Protein AF-A0A3D4PIG6-F1 (afdb_monomer)

Solvent-accessible surface area (backbone atoms only — not comparable to full-atom values): 5833 Å² total; per-residue (Å²): 135,75,73,73,66,61,57,60,61,55,55,54,54,52,52,51,51,52,52,50,53,50,49,60,52,52,64,59,51,60,56,52,56,55,53,52,54,50,50,55,53,51,55,61,66,69,64,66,79,80,79,73,78,81,75,73,80,80,88,84,84,88,85,86,73,80,94,73,54,70,61,58,34,35,80,68,73,19,88,40,87,37,70,70,62,37,56,65,73,68,112

Sequence (91 aa):
MNPSRRQLRRNTLSVRFISFLRHLFQVRSFSYDFFLTGLTFSLLWVTQPLSAEQQTPPNIILILADDLGYSDLGCYGGEISTPHIDSLAAG

Radius of gyration: 43.47 Å; Cα contacts (8 Å, |Δi|>4): 26; chains: 1; bounding box: 84×40×105 Å

Secondary structure (DSSP, 8-state):
--THHHHHHHHHHHHHHHHHHHHHHHHHHHHHHHHHHHHHHHHHHH---------PPPPP-----TT--GGG-GGGT-SS--HHHHHHHH-

pLDDT: mean 79.2, std 13.57, range [54.81, 96.69]

Structure (mmCIF, N/CA/C/O backbone):
data_AF-A0A3D4PIG6-F1
#
_entry.id   AF-A0A3D4PIG6-F1
#
loop_
_atom_site.group_PDB
_atom_site.id
_atom_site.type_symbol
_atom_site.l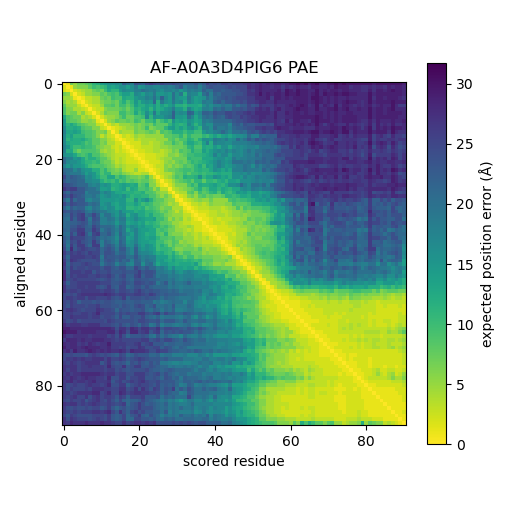abel_atom_id
_atom_site.label_alt_id
_atom_site.label_comp_id
_atom_site.label_asym_id
_atom_site.label_entity_id
_atom_site.label_seq_id
_atom_site.pdbx_PDB_ins_code
_atom_site.Cartn_x
_atom_site.Cartn_y
_atom_site.Cartn_z
_atom_site.occupancy
_atom_site.B_iso_or_equiv
_atom_site.auth_seq_id
_atom_site.auth_comp_id
_atom_site.auth_asym_id
_atom_site.auth_atom_id
_atom_site.pdbx_PDB_model_num
ATOM 1 N N . MET A 1 1 ? -60.455 26.500 77.067 1.00 54.81 1 MET A N 1
ATOM 2 C CA . MET A 1 1 ? -60.384 26.295 75.600 1.00 54.81 1 MET A CA 1
ATOM 3 C C . MET A 1 1 ? -58.918 26.390 75.178 1.00 54.81 1 MET A C 1
ATOM 5 O O . MET A 1 1 ? -58.376 27.483 75.192 1.00 54.81 1 MET A O 1
ATOM 9 N N . ASN A 1 2 ? -58.232 25.268 74.932 1.00 55.19 2 ASN A N 1
ATOM 10 C CA . ASN A 1 2 ? -56.772 25.264 74.742 1.00 55.19 2 ASN A CA 1
ATOM 11 C C . ASN A 1 2 ? -56.389 25.699 73.301 1.00 55.19 2 ASN A C 1
ATOM 13 O O . ASN A 1 2 ? -56.757 24.994 72.354 1.00 55.19 2 ASN A O 1
ATOM 17 N N . PRO A 1 3 ? -55.673 26.826 73.106 1.00 60.91 3 PRO A N 1
ATOM 18 C CA . PRO A 1 3 ? -55.379 27.384 71.780 1.00 60.91 3 PRO A CA 1
ATOM 19 C C . PRO A 1 3 ? -54.427 26.521 70.931 1.00 60.91 3 PRO A C 1
ATOM 21 O O . PRO A 1 3 ? -54.488 26.569 69.702 1.00 60.91 3 PRO A O 1
ATOM 24 N N . SER A 1 4 ? -53.623 25.655 71.554 1.00 62.25 4 SER A N 1
ATOM 25 C CA . SER A 1 4 ? -52.612 24.823 70.874 1.00 62.25 4 SER A CA 1
ATOM 26 C C . SER A 1 4 ? -53.190 23.695 69.997 1.00 62.25 4 SER A C 1
ATOM 28 O O . SER A 1 4 ? -52.536 23.238 69.061 1.00 62.25 4 SER A O 1
ATOM 30 N N . ARG A 1 5 ? -54.455 23.289 70.197 1.00 57.31 5 ARG A N 1
ATOM 31 C CA . ARG A 1 5 ? -55.120 22.270 69.350 1.00 57.31 5 ARG A CA 1
ATOM 32 C C . ARG A 1 5 ? -55.633 22.815 68.008 1.00 57.31 5 ARG A C 1
ATOM 34 O O . ARG A 1 5 ? -55.884 22.034 67.092 1.00 57.31 5 ARG A O 1
ATOM 41 N N . ARG A 1 6 ? -55.775 24.141 67.856 1.00 58.19 6 ARG A N 1
ATOM 42 C CA . ARG A 1 6 ? -56.235 24.769 66.597 1.00 58.19 6 ARG A CA 1
ATOM 43 C C . ARG A 1 6 ? -55.119 24.908 65.555 1.00 58.19 6 ARG A C 1
ATOM 45 O O . ARG A 1 6 ? -55.403 24.821 64.364 1.00 58.19 6 ARG A O 1
ATOM 52 N N . GLN A 1 7 ? -53.863 25.058 65.980 1.00 59.28 7 GLN A N 1
ATOM 53 C CA . GLN A 1 7 ? -52.706 25.135 65.073 1.00 59.28 7 GLN A CA 1
ATOM 54 C C . GLN A 1 7 ? -52.350 23.774 64.447 1.00 59.28 7 GLN A C 1
ATOM 56 O O . GLN A 1 7 ? -52.108 23.701 63.243 1.00 59.28 7 GLN A O 1
ATOM 61 N N . LEU A 1 8 ? -52.452 22.676 65.207 1.00 58.50 8 LEU A N 1
ATOM 62 C CA . LEU A 1 8 ? -52.226 21.305 64.714 1.00 58.50 8 LEU A CA 1
ATOM 63 C C . LEU A 1 8 ? -53.158 20.906 63.555 1.00 58.50 8 LEU A C 1
ATOM 65 O O . LEU A 1 8 ? -52.751 20.183 62.644 1.00 58.50 8 LEU A O 1
ATOM 69 N N . ARG A 1 9 ? -54.395 21.418 63.551 1.00 58.88 9 ARG A N 1
ATOM 70 C CA . ARG A 1 9 ? -55.399 21.124 62.515 1.00 58.88 9 ARG A CA 1
ATOM 71 C C . ARG A 1 9 ? -55.204 21.924 61.220 1.00 58.88 9 ARG A C 1
ATOM 73 O O . ARG A 1 9 ? -55.663 21.491 60.168 1.00 58.88 9 ARG A O 1
ATOM 80 N N . ARG A 1 10 ? -54.518 23.073 61.277 1.00 59.81 10 ARG A N 1
ATOM 81 C CA . ARG A 1 10 ? -54.155 23.871 60.089 1.00 59.81 10 ARG A CA 1
ATOM 82 C C . ARG A 1 10 ? -52.919 23.313 59.378 1.00 59.81 10 ARG A C 1
ATOM 84 O O . ARG A 1 10 ? -52.905 23.260 58.151 1.00 59.81 10 ARG A O 1
ATOM 91 N N . ASN A 1 11 ? -51.941 22.801 60.124 1.00 60.12 11 ASN A N 1
ATOM 92 C CA . ASN A 1 11 ? -50.724 22.232 59.534 1.00 60.12 11 ASN A CA 1
ATOM 93 C C . ASN A 1 11 ? -50.968 20.874 58.855 1.00 60.12 11 ASN A C 1
ATOM 95 O O . ASN A 1 11 ? -50.340 20.569 57.849 1.00 60.12 11 ASN A O 1
ATOM 99 N N . THR A 1 12 ? -51.933 20.080 59.324 1.00 64.31 12 THR A N 1
ATOM 100 C CA . THR A 1 12 ? -52.250 18.769 58.724 1.00 64.31 12 THR A CA 1
ATOM 101 C C . THR A 1 12 ? -52.938 18.860 57.356 1.00 64.31 12 THR A C 1
ATOM 103 O O . THR A 1 12 ? -52.712 17.995 56.511 1.00 64.31 12 THR A O 1
ATOM 106 N N . LEU A 1 13 ? -53.735 19.903 57.095 1.00 65.06 13 LEU A N 1
ATOM 107 C CA . LEU A 1 13 ? -54.375 20.125 55.787 1.00 65.06 13 LEU A CA 1
ATOM 108 C C . LEU A 1 13 ? -53.383 20.625 54.729 1.00 65.06 13 LEU A C 1
ATOM 110 O O . LEU A 1 13 ? -53.399 20.129 53.605 1.00 65.06 13 LEU A O 1
ATOM 114 N N . SER A 1 14 ? -52.479 21.534 55.105 1.00 69.00 14 SER A N 1
ATOM 115 C CA . SER A 1 14 ? -51.404 22.003 54.219 1.00 69.00 14 SER A CA 1
ATOM 116 C C . SER A 1 14 ? -50.460 20.857 53.825 1.00 69.00 14 SER A C 1
ATOM 118 O O . SER A 1 14 ? -50.188 20.647 52.645 1.00 69.00 14 SER A O 1
ATOM 120 N N . VAL A 1 15 ? -50.057 20.016 54.787 1.00 67.38 15 VAL A N 1
ATOM 121 C CA . VAL A 1 15 ? -49.171 18.863 54.535 1.00 67.38 15 VAL A CA 1
ATOM 122 C C . VAL A 1 15 ? -49.834 17.801 53.645 1.00 67.38 15 VAL A C 1
ATOM 124 O O . VAL A 1 15 ? -49.174 17.218 52.785 1.00 67.38 15 VAL A O 1
ATOM 127 N N . ARG A 1 16 ? -51.149 17.574 53.782 1.00 72.69 16 ARG A N 1
ATOM 128 C CA . ARG A 1 16 ? -51.896 16.658 52.899 1.00 72.69 16 ARG A CA 1
ATOM 129 C C . ARG A 1 16 ? -52.024 17.187 51.469 1.00 72.69 16 ARG A C 1
ATOM 131 O O . ARG A 1 16 ? -51.918 16.402 50.532 1.00 72.69 16 ARG A O 1
ATOM 138 N N . PHE A 1 17 ? -52.189 18.496 51.300 1.00 73.75 17 PHE A N 1
ATOM 139 C CA . PHE A 1 17 ? -52.250 19.138 49.987 1.00 73.75 17 PHE A CA 1
ATOM 140 C C . PHE A 1 17 ? -50.888 19.131 49.276 1.00 73.75 17 PHE A C 1
ATOM 142 O O . PHE A 1 17 ? -50.811 18.802 48.095 1.00 73.75 17 PHE A O 1
ATOM 149 N N . ILE A 1 18 ? -49.802 19.386 50.014 1.00 69.88 18 ILE A N 1
ATOM 150 C CA . ILE A 1 18 ? -48.426 19.294 49.501 1.00 69.88 18 ILE A CA 1
ATOM 151 C C . ILE A 1 18 ? -48.085 17.849 49.106 1.00 69.88 18 ILE A C 1
ATOM 153 O O . ILE A 1 18 ? -47.499 17.629 48.051 1.00 69.88 18 ILE A O 1
ATOM 157 N N . SER A 1 19 ? -48.494 16.851 49.898 1.00 69.06 19 SER A N 1
ATOM 158 C CA . SER A 1 19 ? -48.316 15.431 49.553 1.00 69.06 19 SER A CA 1
ATOM 159 C C . SER A 1 19 ? -49.075 15.038 48.274 1.00 69.06 19 SER A C 1
ATOM 161 O O . SER A 1 19 ? -48.538 14.328 47.424 1.00 69.06 19 SER A O 1
ATOM 163 N N . PHE A 1 20 ? -50.292 15.556 48.090 1.00 75.00 20 PHE A N 1
ATOM 164 C CA . PHE A 1 20 ? -51.108 15.325 46.895 1.00 75.00 20 PHE A CA 1
ATOM 165 C C . PHE A 1 20 ? -50.524 15.995 45.639 1.00 75.00 20 PHE A C 1
ATOM 167 O O . PHE A 1 20 ? -50.415 15.357 44.593 1.00 75.00 20 PHE A O 1
ATOM 174 N N . LEU A 1 21 ? -50.067 17.247 45.756 1.00 66.06 21 LEU A N 1
ATOM 175 C CA . LEU A 1 21 ? -49.347 17.957 44.692 1.00 66.06 21 LEU A CA 1
ATOM 176 C C . LEU A 1 21 ? -48.030 17.260 44.328 1.00 66.06 21 LEU A C 1
ATOM 178 O O . LEU A 1 21 ? -47.709 17.142 43.146 1.00 66.06 21 LEU A O 1
ATOM 182 N N . ARG A 1 22 ? -47.303 16.733 45.323 1.00 66.06 22 ARG A N 1
ATOM 183 C CA . ARG A 1 22 ? -46.097 15.926 45.099 1.00 66.06 22 ARG A CA 1
ATOM 184 C C . ARG A 1 22 ? -46.422 14.645 44.330 1.00 66.06 22 ARG A C 1
ATOM 186 O O . ARG A 1 22 ? -45.696 14.312 43.403 1.00 66.06 22 ARG A O 1
ATOM 193 N N . HIS A 1 23 ? -47.537 13.981 44.639 1.00 64.88 23 HIS A N 1
ATOM 194 C CA . HIS A 1 23 ? -47.992 12.803 43.895 1.00 64.88 23 HIS A CA 1
ATOM 195 C C . HIS A 1 23 ? -48.368 13.125 42.443 1.00 64.88 23 HIS A C 1
ATOM 197 O O . HIS A 1 23 ? -47.956 12.408 41.535 1.00 64.88 23 HIS A O 1
ATOM 203 N N . LEU A 1 24 ? -49.088 14.225 42.207 1.00 62.88 24 LEU A N 1
ATOM 204 C CA . LEU A 1 24 ? -49.442 14.689 40.860 1.00 62.88 24 LEU A CA 1
ATOM 205 C C . LEU A 1 24 ? -48.208 15.033 40.009 1.00 62.88 24 LEU A C 1
ATOM 207 O O . LEU A 1 24 ? -48.180 14.729 38.817 1.00 62.88 24 LEU A O 1
ATOM 211 N N . PHE A 1 25 ? -47.170 15.613 40.614 1.00 59.69 25 PHE A N 1
ATOM 212 C CA . PHE A 1 25 ? -45.903 15.895 39.930 1.00 59.69 25 PHE A CA 1
ATOM 213 C C . PHE A 1 25 ? -45.084 14.615 39.674 1.00 59.69 25 PHE A C 1
ATOM 215 O O . PHE A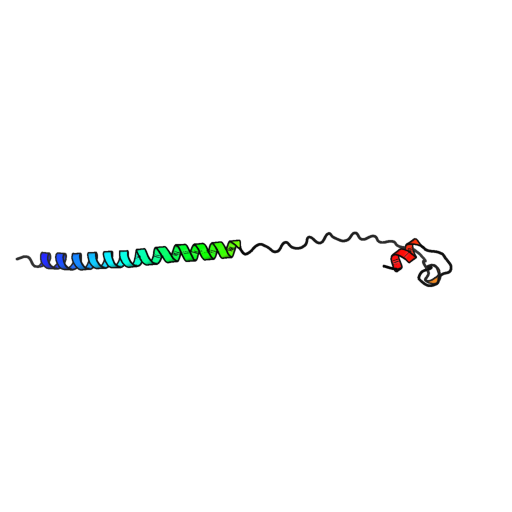 1 25 ? -44.460 14.468 38.623 1.00 59.69 25 PHE A O 1
ATOM 222 N N . GLN A 1 26 ? -45.149 13.650 40.597 1.00 62.31 26 GLN A N 1
ATOM 223 C CA . GLN A 1 26 ? -44.419 12.382 40.528 1.00 62.31 26 GLN A CA 1
ATOM 224 C C . GLN A 1 26 ? -44.957 11.434 39.444 1.00 62.31 26 GLN A C 1
ATOM 226 O O . GLN A 1 26 ? -44.169 10.736 38.811 1.00 62.31 26 GLN A O 1
ATOM 231 N N . VAL A 1 27 ? -46.265 11.460 39.152 1.00 60.59 27 VAL A N 1
ATOM 232 C CA . VAL A 1 27 ? -46.845 10.672 38.042 1.00 60.59 27 VAL A CA 1
ATOM 233 C C . VAL A 1 27 ? -46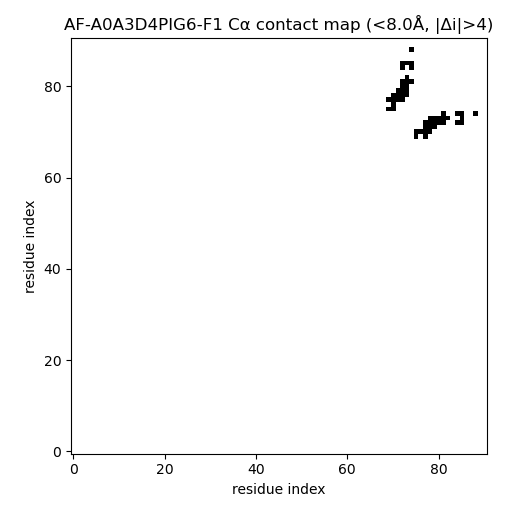.452 11.246 36.672 1.00 60.59 27 VAL A C 1
ATOM 235 O O . VAL A 1 27 ? -46.263 10.491 35.720 1.00 60.59 27 VAL A O 1
ATOM 238 N N . ARG A 1 28 ? -46.264 12.570 36.564 1.00 59.66 28 ARG A N 1
ATOM 239 C CA . ARG A 1 28 ? -45.888 13.223 35.298 1.00 59.66 28 ARG A CA 1
ATOM 240 C C . ARG A 1 28 ? -44.423 12.999 34.925 1.00 59.66 28 ARG A C 1
ATOM 242 O O . ARG A 1 28 ? -44.154 12.794 33.750 1.00 59.66 28 ARG A O 1
ATOM 249 N N . SER A 1 29 ? -43.501 12.988 35.892 1.00 59.03 29 SER A N 1
ATOM 250 C CA . SER A 1 29 ? -42.064 12.782 35.623 1.00 59.03 29 SER A CA 1
ATOM 251 C C . SER A 1 29 ? -41.739 11.343 35.199 1.00 59.03 29 SER A C 1
ATOM 253 O O . SER A 1 29 ? -40.940 11.138 34.292 1.00 59.03 29 SER A O 1
ATOM 255 N N . PHE A 1 30 ? -42.446 10.355 35.764 1.00 61.72 30 PHE A N 1
ATOM 256 C CA . PHE A 1 30 ? -42.188 8.930 35.516 1.00 61.72 30 PHE A CA 1
ATOM 257 C C . PHE A 1 30 ? -42.376 8.517 34.047 1.00 61.72 30 PHE A C 1
ATOM 259 O O . PHE A 1 30 ? -41.700 7.614 33.561 1.00 61.72 30 PHE A O 1
ATOM 266 N N . SER A 1 31 ? -43.280 9.189 33.322 1.00 68.56 31 SER A N 1
ATOM 267 C CA . SER A 1 31 ? -43.500 8.911 31.898 1.00 68.56 31 SER A CA 1
ATOM 268 C C . SER A 1 31 ? -42.348 9.426 31.032 1.00 68.56 31 SER A C 1
ATOM 270 O O . SER A 1 31 ? -41.887 8.711 30.151 1.00 68.56 31 SER A O 1
ATOM 272 N N . TYR A 1 32 ? -41.838 10.636 31.282 1.00 71.06 32 TYR A N 1
ATOM 273 C CA . TYR A 1 32 ? -40.801 11.231 30.431 1.00 71.06 32 TYR A CA 1
ATOM 274 C C . TYR A 1 32 ? -39.439 10.555 30.592 1.00 71.06 32 TYR A C 1
ATOM 276 O O . TYR A 1 32 ? -38.733 10.401 29.599 1.00 71.06 32 TYR A O 1
ATOM 284 N N . ASP A 1 33 ? -39.108 10.082 31.796 1.00 68.75 33 ASP A N 1
ATOM 285 C CA . ASP A 1 33 ? -37.839 9.394 32.061 1.00 68.75 33 ASP A CA 1
ATOM 286 C C . ASP A 1 33 ? -37.734 8.066 31.289 1.00 68.75 33 ASP A C 1
ATOM 288 O O . ASP A 1 33 ? -36.677 7.738 30.746 1.00 68.75 33 ASP A O 1
ATOM 292 N N . PHE A 1 34 ? -38.841 7.328 31.151 1.00 74.88 34 PHE A N 1
ATOM 293 C CA . PHE A 1 34 ? -38.883 6.079 30.381 1.00 74.88 34 PHE A CA 1
ATOM 294 C C . PHE A 1 34 ? -38.731 6.318 28.868 1.00 74.88 34 PHE A C 1
ATOM 296 O O . PHE A 1 34 ? -38.031 5.577 28.179 1.00 74.88 34 PHE A O 1
ATOM 303 N N . PHE A 1 35 ? -39.334 7.391 28.346 1.00 77.38 35 PHE A N 1
ATOM 304 C CA . PHE A 1 35 ? -39.210 7.756 26.931 1.00 77.38 35 PHE A CA 1
ATOM 305 C C . PHE A 1 35 ? -37.821 8.315 26.583 1.00 77.38 35 PHE A C 1
ATOM 307 O O . PHE A 1 35 ? -37.275 7.965 25.537 1.00 77.38 35 PHE A O 1
ATOM 314 N N . LEU A 1 36 ? -37.220 9.137 27.451 1.00 76.12 36 LEU A N 1
ATOM 315 C CA . LEU A 1 36 ? -35.874 9.690 27.244 1.00 76.12 36 LEU A CA 1
ATOM 316 C C . LEU A 1 36 ? -34.793 8.608 27.306 1.00 76.12 36 LEU A C 1
ATOM 318 O O . LEU A 1 36 ? -33.915 8.579 26.446 1.00 76.12 36 LEU A O 1
ATOM 322 N N . THR A 1 37 ? -34.878 7.697 28.278 1.00 77.38 37 THR A N 1
ATOM 323 C CA . THR A 1 37 ? -33.935 6.572 28.387 1.00 77.38 37 THR A CA 1
ATOM 324 C C . THR A 1 37 ? -34.097 5.564 27.249 1.00 77.38 37 THR A C 1
ATOM 326 O O . THR A 1 37 ? -33.101 5.055 26.740 1.00 77.38 37 THR A O 1
ATOM 329 N N . GLY A 1 38 ? -35.323 5.321 26.774 1.00 80.38 38 GLY A N 1
ATOM 330 C CA . GLY A 1 38 ? -35.556 4.490 25.590 1.00 80.38 38 GLY A CA 1
ATOM 331 C C . GLY A 1 38 ? -34.985 5.105 24.307 1.00 80.38 38 GLY A C 1
ATOM 332 O O . GLY A 1 38 ? -34.386 4.402 23.492 1.00 80.38 38 GLY A O 1
ATOM 333 N N . LEU A 1 39 ? -35.114 6.425 24.139 1.00 83.75 39 LEU A N 1
ATOM 334 C CA . LEU A 1 39 ? -34.576 7.138 22.980 1.00 83.75 39 LEU A CA 1
ATOM 335 C C . LEU A 1 39 ? -33.041 7.144 22.972 1.00 83.75 39 LEU A C 1
ATOM 337 O O . LEU A 1 39 ? -32.439 6.916 21.924 1.00 83.75 39 LEU A O 1
ATOM 341 N N . THR A 1 40 ? -32.399 7.351 24.1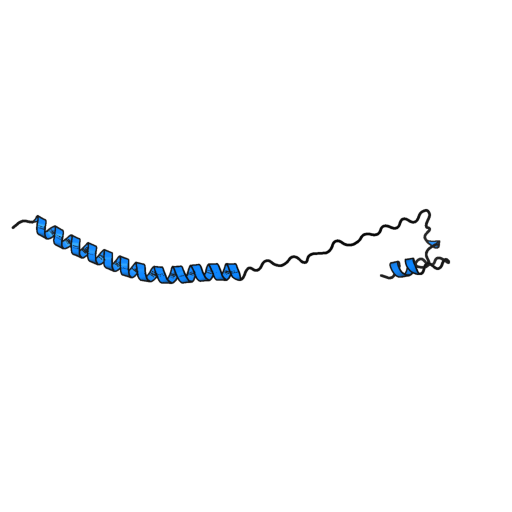26 1.00 78.94 40 THR A N 1
ATOM 342 C CA . THR A 1 40 ? -30.932 7.304 24.216 1.00 78.94 40 THR A CA 1
ATOM 343 C C . THR A 1 40 ? -30.390 5.901 23.957 1.00 78.94 40 THR A C 1
ATOM 345 O O . THR A 1 40 ? -29.389 5.766 23.256 1.00 78.94 40 THR A O 1
ATOM 348 N N . PHE A 1 41 ? -31.073 4.858 24.436 1.00 80.69 41 PHE A N 1
ATOM 349 C CA . PHE A 1 41 ? -30.698 3.466 24.174 1.00 80.69 41 PHE A CA 1
ATOM 350 C C . PHE A 1 41 ? -30.870 3.088 22.694 1.00 80.69 41 PHE A C 1
ATOM 352 O O . PHE A 1 41 ? -30.017 2.412 22.126 1.00 80.69 41 PHE A O 1
ATOM 359 N N . SER A 1 42 ? -31.933 3.583 22.052 1.00 80.19 42 SER A N 1
ATOM 360 C CA . SER A 1 42 ? -32.177 3.414 20.614 1.00 80.19 42 SER A CA 1
ATOM 361 C C .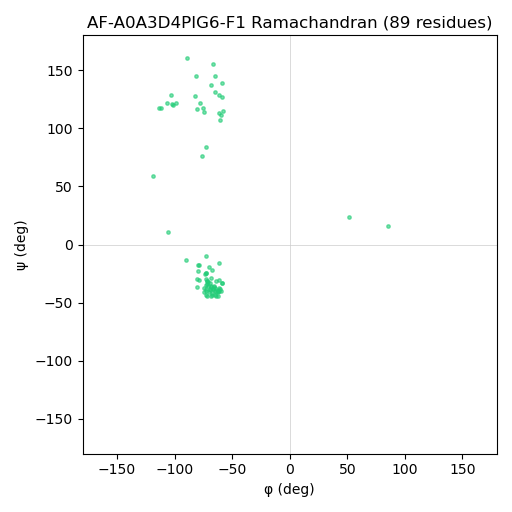 SER A 1 42 ? -31.100 4.097 19.763 1.00 80.19 42 SER A C 1
ATOM 363 O O . SER A 1 42 ? -30.550 3.475 18.854 1.00 80.19 42 SER A O 1
ATOM 365 N N . LEU A 1 43 ? -30.711 5.335 20.102 1.00 80.75 43 LEU A N 1
ATOM 366 C CA . LEU A 1 43 ? -29.616 6.030 19.412 1.00 80.75 43 LEU A CA 1
ATOM 367 C C . LEU A 1 43 ? -28.282 5.278 19.531 1.00 80.75 43 LEU A C 1
ATOM 369 O O . LEU A 1 43 ? -27.535 5.211 18.558 1.00 80.75 43 LEU A O 1
ATOM 373 N N . LEU A 1 44 ? -28.007 4.687 20.696 1.00 77.69 44 LEU A N 1
ATOM 374 C CA . LEU A 1 44 ? -26.795 3.898 20.942 1.00 77.69 44 LEU A CA 1
ATOM 375 C C . LEU A 1 44 ? -26.767 2.583 20.14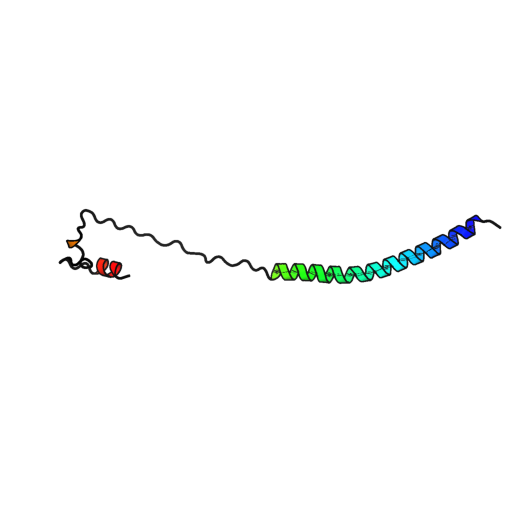5 1.00 77.69 44 LEU A C 1
ATOM 377 O O . LEU A 1 44 ? -25.697 2.086 19.804 1.00 77.69 44 LEU A O 1
ATOM 381 N N . TRP A 1 45 ? -27.938 2.024 19.833 1.00 79.81 45 TRP A N 1
ATOM 382 C CA . TRP A 1 45 ? -28.075 0.805 19.031 1.00 79.81 45 TRP A CA 1
ATOM 383 C C . TRP A 1 45 ? -27.910 1.056 17.526 1.00 79.81 45 TRP A C 1
ATOM 385 O O . TRP A 1 45 ? -27.436 0.188 16.791 1.00 79.81 45 TRP A O 1
ATOM 395 N N . VAL A 1 46 ? -28.289 2.253 17.070 1.00 83.31 46 VAL A N 1
ATOM 396 C CA . VAL A 1 46 ? -28.186 2.673 15.663 1.00 83.31 46 VAL A CA 1
ATOM 397 C C . VAL A 1 46 ? -26.738 2.975 15.260 1.00 83.31 46 VAL A C 1
ATOM 399 O O . VAL A 1 46 ? -26.386 2.823 14.090 1.00 83.31 46 VAL A O 1
ATOM 402 N N . THR A 1 47 ? -25.867 3.336 16.205 1.00 76.69 47 THR A N 1
ATOM 403 C CA . THR A 1 47 ? -24.429 3.505 15.954 1.00 76.69 47 THR A CA 1
ATOM 404 C C . THR A 1 47 ? -23.719 2.155 15.844 1.00 76.69 47 THR A C 1
ATOM 406 O O . THR A 1 47 ? -23.027 1.717 16.761 1.00 76.69 47 THR A O 1
ATOM 409 N N . GLN A 1 48 ? -23.890 1.479 14.709 1.00 78.19 48 GLN A N 1
ATOM 410 C CA . GLN A 1 48 ? -23.032 0.358 14.327 1.00 78.19 48 GLN A CA 1
ATOM 411 C C . GLN A 1 48 ? -21.619 0.891 14.017 1.00 78.19 48 GLN A C 1
ATOM 413 O O . GLN A 1 48 ? -21.498 1.929 13.356 1.00 78.19 48 GLN A O 1
ATOM 418 N N . PRO A 1 49 ? -20.543 0.218 14.462 1.00 78.69 49 PRO A N 1
ATOM 419 C CA . PRO A 1 49 ? -19.198 0.571 14.034 1.00 78.69 49 PRO A CA 1
ATOM 420 C C . PRO A 1 49 ? -19.076 0.317 12.529 1.00 78.69 49 PRO A C 1
ATOM 422 O O . PRO A 1 49 ? -19.438 -0.753 12.042 1.00 78.69 49 PRO A O 1
ATOM 425 N N . LEU A 1 50 ? -18.558 1.298 11.788 1.00 76.19 50 LEU A N 1
ATOM 426 C CA . LEU A 1 50 ? -18.164 1.078 10.402 1.00 76.19 50 LEU A CA 1
ATOM 427 C C . LEU A 1 50 ? -17.057 0.016 10.425 1.00 76.19 50 LEU A C 1
ATOM 429 O O . LEU A 1 50 ? -15.981 0.263 10.974 1.00 76.19 50 LEU A O 1
ATOM 433 N N . SER A 1 51 ? -17.323 -1.177 9.890 1.00 74.81 51 SER A N 1
ATOM 434 C CA . SER A 1 51 ? -16.271 -2.167 9.679 1.00 74.81 51 SER A CA 1
ATOM 435 C C . SER A 1 51 ? -15.234 -1.544 8.756 1.00 74.81 51 SER A C 1
ATOM 437 O O . SER A 1 51 ? -15.516 -1.277 7.590 1.00 74.81 51 SER A O 1
ATOM 439 N N . ALA A 1 52 ? -14.048 -1.272 9.298 1.00 77.25 52 ALA A N 1
ATOM 440 C CA . ALA A 1 52 ? -12.905 -0.906 8.485 1.00 77.25 52 ALA A CA 1
ATOM 441 C C . ALA A 1 52 ? -12.648 -2.059 7.512 1.00 77.25 52 ALA A C 1
ATOM 443 O O . ALA A 1 52 ? -12.554 -3.215 7.930 1.00 77.25 52 ALA A O 1
ATOM 444 N N . GLU A 1 53 ? -12.580 -1.745 6.220 1.00 78.38 53 GLU A N 1
ATOM 445 C CA . GLU A 1 53 ? -12.187 -2.713 5.210 1.00 78.38 53 GLU A CA 1
ATOM 446 C C . GLU A 1 53 ? -10.802 -3.232 5.589 1.00 78.38 53 GLU A C 1
ATOM 448 O O . GLU A 1 53 ? -9.837 -2.470 5.687 1.00 78.38 53 GLU A O 1
ATOM 453 N N . GLN A 1 54 ? -10.727 -4.523 5.906 1.00 75.81 54 GLN A N 1
ATOM 454 C CA . GLN A 1 54 ? -9.489 -5.163 6.308 1.00 75.81 54 GLN A CA 1
ATOM 455 C C . GLN A 1 54 ? -8.618 -5.291 5.060 1.00 75.81 54 GLN A C 1
ATOM 457 O O . GLN A 1 54 ? -8.638 -6.311 4.376 1.00 75.81 54 GLN A O 1
ATOM 462 N N . GLN A 1 55 ? -7.896 -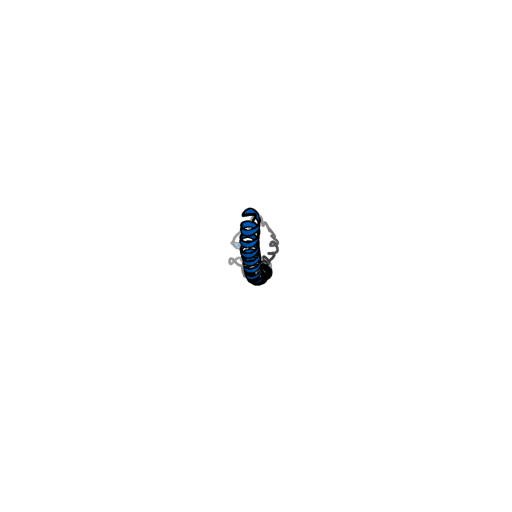4.216 4.737 1.00 83.56 55 GLN A N 1
ATOM 463 C CA . GLN A 1 55 ? -6.958 -4.189 3.627 1.00 83.56 55 GLN A CA 1
ATOM 464 C C . GLN A 1 55 ? -5.891 -5.244 3.898 1.00 83.56 55 GLN A C 1
ATOM 466 O O . GLN A 1 55 ? -5.058 -5.108 4.797 1.00 83.56 55 GLN A O 1
ATOM 471 N N . THR A 1 56 ? -5.952 -6.336 3.142 1.00 89.75 56 THR A N 1
ATOM 472 C CA . THR A 1 56 ? -4.903 -7.346 3.163 1.00 89.75 56 THR A CA 1
ATOM 473 C C . THR A 1 56 ? -3.611 -6.681 2.705 1.00 89.75 56 THR A C 1
ATOM 475 O O . THR A 1 56 ? -3.622 -6.036 1.650 1.00 89.75 56 THR A O 1
ATOM 478 N N . PRO A 1 57 ? -2.508 -6.804 3.461 1.00 90.62 57 PRO A N 1
ATOM 479 C CA . PRO A 1 57 ? -1.247 -6.223 3.036 1.00 90.62 57 PRO A CA 1
ATOM 480 C C . PRO A 1 57 ? -0.851 -6.814 1.673 1.00 90.62 57 PRO A C 1
ATOM 482 O O . PRO A 1 57 ? -1.035 -8.017 1.459 1.00 90.62 57 PRO A O 1
ATOM 485 N N . PRO A 1 58 ? -0.336 -5.999 0.736 1.00 92.69 58 PRO A N 1
ATOM 486 C CA . PRO A 1 58 ? 0.099 -6.508 -0.554 1.00 92.69 58 PRO A CA 1
ATOM 487 C C . PRO A 1 58 ? 1.295 -7.451 -0.375 1.00 92.69 58 PRO A C 1
ATOM 489 O O . PRO A 1 58 ? 2.164 -7.225 0.469 1.00 92.69 58 PRO A O 1
ATOM 492 N N . ASN A 1 59 ? 1.366 -8.490 -1.206 1.00 95.25 59 ASN A N 1
ATOM 493 C CA . ASN A 1 59 ? 2.569 -9.309 -1.316 1.00 95.25 59 ASN A CA 1
ATOM 494 C C . ASN A 1 59 ? 3.596 -8.552 -2.162 1.00 95.25 59 ASN A C 1
ATOM 496 O O . ASN A 1 59 ? 3.316 -8.206 -3.308 1.00 95.25 59 ASN A O 1
ATOM 500 N N . ILE A 1 60 ? 4.777 -8.298 -1.604 1.00 94.81 60 ILE A N 1
ATOM 501 C CA . ILE A 1 60 ? 5.857 -7.590 -2.296 1.00 94.81 60 ILE A CA 1
ATOM 502 C C . ILE A 1 60 ? 6.884 -8.621 -2.758 1.00 94.81 60 ILE A C 1
ATOM 504 O O . ILE A 1 60 ? 7.462 -9.332 -1.938 1.00 94.81 60 ILE A O 1
ATOM 508 N N . ILE A 1 61 ? 7.126 -8.683 -4.067 1.00 94.94 61 ILE A N 1
ATOM 509 C CA . ILE A 1 61 ? 8.188 -9.493 -4.669 1.00 94.94 61 ILE A CA 1
ATOM 510 C C . ILE A 1 61 ? 9.203 -8.528 -5.279 1.00 94.94 61 ILE A C 1
ATOM 512 O O . ILE A 1 61 ? 8.865 -7.763 -6.179 1.00 94.94 61 ILE A O 1
ATOM 516 N N . LEU A 1 62 ? 10.440 -8.556 -4.778 1.00 95.88 62 LEU A N 1
ATOM 517 C CA . LEU A 1 62 ? 11.556 -7.790 -5.330 1.00 95.88 62 LEU A CA 1
ATOM 518 C C . LEU A 1 62 ? 12.427 -8.719 -6.175 1.00 95.88 62 LEU A C 1
ATOM 520 O O . LEU A 1 62 ? 12.976 -9.692 -5.658 1.00 95.88 62 LEU A O 1
ATOM 524 N N . ILE A 1 63 ? 12.565 -8.401 -7.459 1.00 94.44 63 ILE A N 1
ATOM 525 C CA . ILE A 1 63 ? 13.456 -9.104 -8.382 1.00 94.44 63 ILE A CA 1
ATOM 526 C C . ILE A 1 63 ? 14.574 -8.133 -8.745 1.00 94.44 63 ILE A C 1
ATOM 528 O O . ILE A 1 63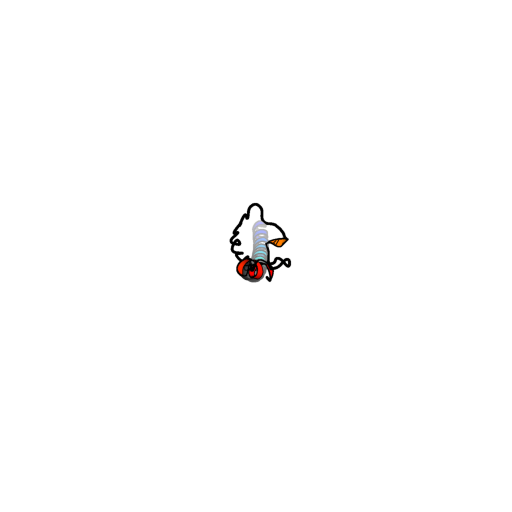 ? 14.313 -7.076 -9.314 1.00 94.44 63 ILE A O 1
ATOM 532 N N . LEU A 1 64 ? 15.808 -8.482 -8.385 1.00 95.69 64 LEU A N 1
ATOM 533 C CA . LEU A 1 64 ? 16.998 -7.733 -8.770 1.00 95.69 64 LEU A CA 1
ATOM 534 C C . LEU A 1 64 ? 17.634 -8.422 -9.975 1.00 95.69 64 LEU A C 1
ATOM 536 O O . LEU A 1 64 ? 17.992 -9.596 -9.894 1.00 95.69 64 LEU A O 1
ATOM 540 N N . ALA A 1 65 ? 17.768 -7.682 -11.068 1.00 94.06 65 ALA A N 1
ATOM 541 C CA . ALA A 1 65 ? 18.569 -8.083 -12.212 1.00 94.06 65 ALA A CA 1
ATOM 542 C C . ALA A 1 65 ? 19.845 -7.239 -12.213 1.00 94.06 65 ALA A C 1
ATOM 544 O O . ALA A 1 65 ? 19.770 -6.011 -12.209 1.00 94.06 65 ALA A O 1
ATOM 545 N N . ASP A 1 66 ? 20.992 -7.908 -12.162 1.00 96.06 66 ASP A N 1
ATOM 546 C CA . ASP A 1 66 ? 22.301 -7.265 -12.253 1.00 96.06 66 ASP A CA 1
ATOM 547 C C . ASP A 1 66 ? 22.645 -6.987 -13.720 1.00 96.06 66 ASP A C 1
ATOM 549 O O . ASP A 1 66 ? 22.259 -7.766 -14.593 1.00 96.06 66 ASP A O 1
ATOM 553 N N . ASP A 1 67 ? 23.327 -5.872 -13.980 1.00 93.62 67 ASP A N 1
ATOM 554 C CA . ASP A 1 67 ? 23.788 -5.456 -15.316 1.00 93.62 67 ASP A CA 1
ATOM 555 C C . ASP A 1 67 ? 22.722 -5.435 -16.438 1.00 93.62 67 ASP A C 1
ATOM 557 O O . ASP A 1 67 ? 23.051 -5.495 -17.622 1.00 93.62 67 ASP A O 1
ATOM 561 N N . LEU A 1 68 ? 21.435 -5.303 -16.098 1.00 93.44 68 LEU A N 1
ATOM 562 C CA . LEU A 1 68 ? 20.361 -5.239 -17.091 1.00 93.44 68 LEU A CA 1
ATOM 563 C C . LEU A 1 68 ? 20.325 -3.870 -17.791 1.00 93.44 68 LEU A C 1
ATOM 565 O O . LEU A 1 68 ? 20.061 -2.838 -17.164 1.00 93.44 68 LEU A O 1
ATOM 569 N N . GLY A 1 69 ? 20.541 -3.867 -19.104 1.00 90.81 69 GLY A N 1
ATOM 570 C CA . GLY A 1 69 ? 20.468 -2.688 -19.955 1.00 90.81 69 GLY A CA 1
ATOM 571 C C . GLY A 1 69 ? 19.072 -2.434 -20.530 1.00 90.81 69 GLY A C 1
ATOM 572 O O . GLY A 1 69 ? 18.229 -3.320 -20.646 1.00 90.81 69 GLY A O 1
ATOM 573 N N . TYR A 1 70 ? 18.830 -1.194 -20.963 1.00 90.75 70 TYR A N 1
ATOM 574 C CA . TYR A 1 70 ? 17.558 -0.804 -21.590 1.00 90.75 70 TYR A CA 1
ATOM 575 C C . TYR A 1 70 ? 17.309 -1.531 -22.924 1.00 90.75 70 TYR A C 1
ATOM 577 O O . TYR A 1 70 ? 16.170 -1.823 -23.271 1.00 90.75 70 TYR A O 1
ATOM 585 N N . SER A 1 71 ? 18.382 -1.853 -23.653 1.00 92.50 71 SER A N 1
ATOM 586 C CA . SER A 1 71 ? 18.348 -2.595 -24.919 1.00 92.50 71 SER A CA 1
ATOM 587 C C . SER A 1 71 ? 18.039 -4.085 -24.766 1.00 92.50 71 SER A C 1
ATOM 589 O O . SER A 1 71 ? 17.820 -4.754 -25.774 1.00 92.50 71 SER A O 1
ATOM 591 N N . ASP A 1 72 ? 18.031 -4.609 -23.540 1.00 92.75 72 ASP A N 1
ATOM 592 C CA . ASP A 1 72 ? 17.866 -6.044 -23.287 1.00 92.75 72 ASP A CA 1
ATOM 593 C C . ASP A 1 72 ? 16.395 -6.443 -23.115 1.00 92.75 72 ASP A C 1
ATOM 595 O O . ASP A 1 72 ? 16.067 -7.627 -23.148 1.00 92.75 72 ASP A O 1
ATOM 599 N N . LEU A 1 73 ? 15.499 -5.468 -22.933 1.00 94.62 73 LEU A N 1
ATOM 600 C CA . LEU A 1 73 ? 14.075 -5.700 -22.710 1.00 94.62 73 LEU A CA 1
ATOM 601 C C . LEU A 1 73 ? 13.258 -5.412 -23.972 1.00 94.62 73 LEU A C 1
ATOM 603 O O . LEU A 1 73 ? 13.317 -4.317 -24.539 1.00 94.62 73 LEU A O 1
ATOM 607 N N . GLY A 1 74 ? 12.427 -6.375 -24.367 1.00 93.88 74 GLY A N 1
ATOM 608 C CA . GLY A 1 74 ? 11.544 -6.270 -25.528 1.00 93.88 74 GLY A CA 1
ATOM 609 C C . GLY A 1 74 ? 10.559 -5.103 -25.422 1.00 93.88 74 GLY A C 1
ATOM 610 O O . GLY A 1 74 ? 10.369 -4.361 -26.387 1.00 93.88 74 GLY A O 1
ATOM 611 N N . CYS A 1 75 ? 10.000 -4.854 -24.234 1.00 93.31 75 CYS A N 1
ATOM 612 C CA . CYS A 1 75 ? 9.095 -3.728 -23.973 1.00 93.31 75 CYS A CA 1
ATOM 613 C C . CYS A 1 75 ? 9.721 -2.335 -24.182 1.00 93.31 75 CYS A C 1
ATOM 615 O O . CYS A 1 75 ? 8.994 -1.352 -24.329 1.00 93.31 75 CYS A O 1
ATOM 617 N N . TYR A 1 76 ? 11.050 -2.250 -24.250 1.00 94.00 76 TYR A N 1
ATOM 618 C CA . TYR A 1 76 ? 11.798 -1.026 -24.532 1.00 94.00 76 TYR A CA 1
ATOM 619 C C . TYR A 1 76 ? 12.386 -0.977 -25.951 1.00 94.00 76 TYR A C 1
ATOM 621 O O . TYR A 1 76 ? 13.158 -0.073 -26.273 1.00 94.00 76 TYR A O 1
ATOM 629 N N . GLY A 1 77 ? 11.986 -1.906 -26.826 1.00 92.00 77 GLY A N 1
ATOM 630 C CA . GLY A 1 77 ? 12.482 -2.003 -28.200 1.00 92.00 77 GLY A CA 1
ATOM 631 C C . GLY A 1 77 ? 13.782 -2.799 -28.335 1.00 92.00 77 GLY A C 1
ATOM 632 O O . GLY A 1 77 ? 14.450 -2.684 -29.361 1.00 92.00 77 GLY A O 1
ATOM 633 N N . GLY A 1 78 ? 14.144 -3.582 -27.314 1.00 92.69 78 GLY A N 1
ATOM 634 C CA . GLY A 1 78 ? 15.247 -4.533 -27.371 1.00 92.69 78 GLY A CA 1
ATOM 635 C C . GLY A 1 78 ? 14.994 -5.688 -28.343 1.00 92.69 78 GLY A C 1
ATOM 636 O O . GLY A 1 78 ? 13.854 -6.044 -28.640 1.00 92.69 78 GLY A O 1
ATOM 637 N N . GLU A 1 79 ? 16.072 -6.295 -28.837 1.00 92.06 79 GLU A N 1
ATOM 638 C CA . GLU A 1 79 ? 15.999 -7.421 -29.784 1.00 92.06 79 GLU A CA 1
ATOM 639 C C . GLU A 1 79 ? 15.692 -8.761 -29.090 1.00 92.06 79 GLU A C 1
ATOM 641 O O . GLU A 1 79 ? 15.279 -9.729 -29.732 1.00 92.06 79 GLU A O 1
ATOM 646 N N . ILE A 1 80 ? 15.888 -8.826 -27.769 1.00 92.94 80 ILE A N 1
ATOM 647 C CA . ILE A 1 80 ? 15.662 -10.025 -26.962 1.00 92.94 80 ILE A CA 1
ATOM 648 C C . ILE A 1 80 ? 14.175 -10.132 -26.617 1.00 92.94 80 ILE A C 1
ATOM 650 O O . ILE A 1 80 ? 13.570 -9.214 -26.069 1.00 92.94 80 ILE A O 1
ATOM 654 N N . SER A 1 81 ? 13.582 -11.294 -26.901 1.00 94.19 81 SER A N 1
ATOM 655 C CA . SER A 1 81 ? 12.199 -11.574 -26.515 1.00 94.19 81 SER A CA 1
ATOM 656 C C . SER A 1 81 ? 12.109 -11.847 -25.011 1.00 94.19 81 SER A C 1
ATOM 658 O O . SER A 1 81 ? 12.612 -12.865 -24.529 1.00 94.19 81 SER A O 1
ATOM 660 N N . THR A 1 82 ? 11.437 -10.957 -24.275 1.00 96.25 82 THR A N 1
ATOM 661 C CA . THR A 1 82 ? 11.258 -11.035 -22.816 1.00 96.25 82 THR A CA 1
ATOM 662 C C . THR A 1 82 ? 9.781 -11.149 -22.425 1.00 96.25 82 THR A C 1
ATOM 664 O O . THR A 1 82 ? 9.287 -10.335 -21.647 1.00 96.25 82 THR A O 1
ATOM 667 N N . PRO A 1 83 ? 9.049 -12.188 -22.879 1.00 96.19 83 PRO A N 1
ATOM 668 C CA . PRO A 1 83 ? 7.583 -12.219 -22.830 1.00 96.19 83 PRO A CA 1
ATOM 669 C C . PRO A 1 83 ? 6.999 -12.083 -21.416 1.00 96.19 83 PRO A C 1
ATOM 671 O O . PRO A 1 83 ? 5.939 -11.489 -21.241 1.00 96.19 83 PRO A O 1
ATOM 674 N N . HIS A 1 84 ? 7.686 -12.598 -20.390 1.00 96.25 84 HIS A N 1
ATOM 675 C CA . HIS A 1 84 ? 7.245 -12.455 -19.001 1.00 96.25 84 HIS A CA 1
ATOM 676 C C . HIS A 1 84 ? 7.416 -11.023 -18.478 1.00 96.25 84 HIS A C 1
ATOM 678 O O . HIS A 1 84 ? 6.489 -10.490 -17.876 1.00 96.25 84 HIS A O 1
ATOM 684 N N . ILE A 1 85 ? 8.554 -10.375 -18.741 1.00 95.62 85 ILE A N 1
ATOM 685 C CA . ILE A 1 85 ? 8.787 -8.980 -18.336 1.00 95.62 85 ILE A CA 1
ATOM 686 C C . ILE A 1 85 ? 7.896 -8.032 -19.139 1.00 95.62 85 ILE A C 1
ATOM 688 O O . ILE A 1 85 ? 7.304 -7.120 -18.569 1.00 95.62 85 ILE A O 1
ATOM 692 N N . ASP A 1 86 ? 7.720 -8.303 -20.431 1.00 95.50 86 ASP A N 1
ATOM 693 C CA . ASP A 1 86 ? 6.846 -7.527 -21.309 1.00 95.50 86 ASP A CA 1
ATOM 694 C C . ASP A 1 86 ? 5.391 -7.589 -20.822 1.00 95.50 86 ASP A C 1
ATOM 696 O O . ASP A 1 86 ? 4.705 -6.569 -20.782 1.00 95.50 86 ASP A O 1
ATOM 700 N N . SER A 1 87 ? 4.935 -8.764 -20.367 1.00 96.69 87 SER A N 1
ATOM 701 C CA . SER A 1 87 ? 3.600 -8.915 -19.776 1.00 96.69 87 SER A CA 1
ATOM 702 C C . SER A 1 87 ? 3.441 -8.156 -18.456 1.00 96.69 87 SER A C 1
ATOM 704 O O . SER A 1 87 ? 2.391 -7.570 -18.218 1.00 96.69 87 SER A O 1
ATOM 706 N N . LEU A 1 88 ? 4.491 -8.110 -17.625 1.00 94.81 88 LEU A N 1
ATOM 707 C CA . LEU A 1 88 ? 4.489 -7.334 -16.381 1.00 94.81 88 LEU A CA 1
ATOM 708 C C . LEU A 1 88 ? 4.484 -5.823 -16.649 1.00 94.81 88 LEU A C 1
ATOM 710 O O . LEU A 1 88 ? 3.885 -5.073 -15.884 1.00 94.81 88 LEU A O 1
ATOM 714 N N . ALA A 1 89 ? 5.130 -5.372 -17.727 1.00 94.38 89 ALA A N 1
ATOM 715 C CA . ALA A 1 89 ? 5.169 -3.964 -18.114 1.00 94.38 89 ALA A CA 1
ATOM 716 C C . ALA A 1 89 ? 3.834 -3.455 -18.692 1.00 94.38 89 ALA A C 1
ATOM 718 O O . ALA A 1 89 ? 3.575 -2.253 -18.644 1.00 94.38 89 ALA A O 1
ATOM 719 N N . ALA A 1 90 ? 2.996 -4.344 -19.235 1.00 94.75 90 ALA A N 1
ATOM 720 C CA . ALA A 1 90 ? 1.720 -3.984 -19.853 1.00 94.75 90 ALA A CA 1
ATOM 721 C C . ALA A 1 90 ? 0.621 -3.580 -18.847 1.00 94.75 90 ALA A C 1
ATOM 723 O O . ALA A 1 90 ? -0.252 -2.796 -19.221 1.00 94.75 90 ALA A O 1
ATOM 724 N N . GLY A 1 91 ? 0.706 -4.051 -17.594 1.00 85.38 91 GLY A N 1
ATOM 725 C CA . GLY A 1 91 ? -0.260 -3.759 -16.524 1.00 85.38 91 GLY A CA 1
ATOM 726 C C . GLY A 1 91 ? -1.502 -4.637 -16.554 1.00 85.38 91 GLY A C 1
ATOM 727 O O . GLY A 1 91 ? -2.304 -4.504 -17.503 1.00 85.38 91 GLY A O 1
#

Foldseek 3Di:
DDPVVVVVVVVVVVVVVVVVVVVVVVVVVVVVVVVVVVVVVVVVVVPDPDPDDPPDDDDDDDDDDPPDDLLQDVCSVHPHDDPVVNVVVVD

Mean predicted aligned error: 15.89 Å

=== Feature glossary ===
Feature key, reading from the visual/contextual features back to the raw sequence:

Rendered structure images. Six rendered views show the 3D structure from the faces of a cube — i.e. along ±x, ±y, ±z. Rendering representation is drawn randomly per protein from cartoon (secondary-structure ribbons), sticks (backbone bonds), or molecular surface; coloring is either N→C rainbow (blue at the N-terminus through red at the C-terminus) or one color per chain.

Contact-map, Ramachandran, and PAE plots. The contact map is a binary N×N matrix image: pixel (i, j) is dark where Cα_i and Cα_j are within 8 Å and |i−j|>4. Because the |i−j|>4 filter removes local helical contacts, off-diagonal stripes parallel to the main diagonal indicate parallel β-sheets; stripes perpendicular to it indicate antiparallel β-sheets. The Ramachandran plot scatters every residue's (φ, ψ) pair against the sterically allowed regions. The PAE heatmap renders the predicted-aligned-error matrix.

InterPro / GO / CATH / organism. Database cross-references. InterPro integrates a dozen domain/family signature databases into unified entries with residue-range hits. GO terms attach function/process/location labels with evidence codes. CATH codes position the fold in a four-level structural taxonomy. Organism is the NCBI-taxonomy species name.

Nearest PDB structures. The Foldseek neighbor list gives the closest experimentally determined structures in the PDB, ranked by structural alignment. TM-score near 1 means near-identical fold; near 0.3 means only rough topology match. This is how one finds what a novel AlphaFold prediction most resembles in the solved-structure universe.

Predicted aligned error. PAE(i, j) answers: if I align the predicted and true structures on residue i, how far off (in Å) do I expect residue j to be? A block-diagonal PAE matrix with low values on the blocks and high values off-diagonal is the signature of a multi-domain protein with confidently predicted domains but uncertain inter-domain orientation.

Solvent-accessible surface area. Accessible surface area quantifies burial. A residue with SASA near zero is packed into the hydrophobic core; one with SASA >100 Å² sits on the surface. Computed here via the Shrake–Rupley numerical algorithm with a 1.4 Å probe.

B-factor. B-factor (Debye–Waller factor) reflects atomic displacement in the crystal lattice. It is an experimental observable (units Å²), not a prediction; low values mean the atom is pinned down, high values mean it moves or is heterogeneous across the crystal.

pLDDT. For AlphaFold models, the B-factor field carries pLDDT — the model's own estimate of local accuracy on a 0–100 scale. Regions with pLDDT<50 should be treated as essentially unmodeled; they often correspond to intrinsically disordered segments.

Backbone torsions (φ/ψ). φ (phi) and ψ (psi) are the two rotatable backbone dihedrals per residue: φ is the C(i-1)–N–Cα–C torsion, ψ is the N–Cα–C–N(i+1) torsion, both in degrees on (−180°, 180°]. α-helical residues cluster near (−60°, −45°); β-strand residues near (−120°, +130°). A Ramachandran plot is simply a scatter of (φ, ψ) for every residue.

Radius of gyration, Cα contacts, bounding box. Radius of gyration (Rg) is the root-mean-square distance of Cα atoms from their centroid — a single number for overall size and compactness. A globular domain of N residues has Rg ≈ 2.2·N^0.38 Å; an extended or disordered chain has a much larger Rg. The Cα contact count is the number of residue pairs whose Cα atoms are within 8 Å and are more than four positions apart in sequence — a standard proxy for tertiary packing density. The bounding box is the smallest axis-aligned box enclosing all Cα atoms.

Secondary structure (3-state, P-SEA). Three-state secondary structure (P-SEA) collapses the eight DSSP classes into helix (a), strand (b), and coil (c). P-SEA assigns these from Cα geometry alone — di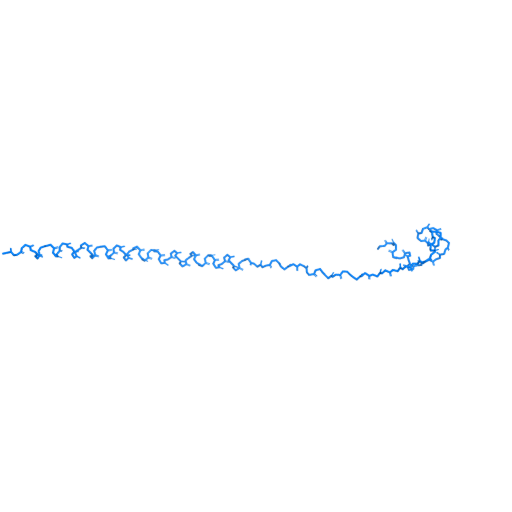stances and angles — without requiring backbone oxygens, so it works on any Cα trace.

Secondary structure (8-state, DSSP). DSSP 8-state secondary structure assigns each residue one of H (α-helix), G (3₁₀-helix), I (π-helix), E (extended β-strand), B (isolated β-bridge), T (hydrogen-bonded turn), S (bend), or '-' (coil). The assignment is computed from backbone hydrogen-bond geometry via the Kabsch–Sander algorithm.

Foldseek 3Di. A 3Di character summarizes, for each residue, the relative orientation of the Cα frame of its nearest spatial neighbor. Because it encodes fold topology rather than chemistry, 3Di alignments detect remote structural similarity that sequence alignment misses.

mmCIF coordinates. The mmCIF block holds the 3D Cartesian coordinates of each backbone atom (N, Cα, C, O) in ångströms. mmCIF is the PDB's canonical archive format — a tagged-loop text representation of the atomic model.

Sequence. Sequence gives the chain of amino acids in standard one-letter code (A=alanine, C=cysteine, …, Y=tyrosine), read N→C. It is the only feature that is directly encoded by the gene; all structural features are derived from the folded form of this sequence.